Protein AF-A0A0N0M1X0-F1 (afdb_monomer_lite)

Radius of gyration: 27.57 Å; chains: 1; bounding box: 78×32×58 Å

Secondary structure (DSSP, 8-state):
-HHHHHHHHHH-HHHHHHHHHHHHS--GGGSTTS-TT-TTHHHHHHHHHHHHHHHHHHHHHHHHHH--------HHHHHHHHHHHS-TTT--TTTS--GGG---GGG-SSHHHHHHHHHHHHHHHHHHH-HHHHTTTT--HHHHHHHHHHHHHHHTT-

Structure (mmCIF, N/CA/C/O backbone):
data_AF-A0A0N0M1X0-F1
#
_entry.id   AF-A0A0N0M1X0-F1
#
loop_
_atom_site.group_PDB
_atom_site.id
_atom_site.type_symbol
_atom_site.label_atom_id
_atom_site.label_alt_id
_atom_site.label_comp_id
_atom_site.label_asym_id
_atom_site.label_entity_id
_atom_site.label_seq_id
_atom_site.pdbx_PDB_ins_code
_atom_site.Cartn_x
_atom_site.Cartn_y
_atom_site.Cartn_z
_atom_site.occupancy
_atom_site.B_iso_or_equiv
_atom_site.auth_seq_id
_atom_site.auth_comp_id
_atom_site.auth_asym_id
_atom_site.auth_atom_id
_atom_site.pdbx_PDB_model_num
ATOM 1 N N . MET A 1 1 ? -34.305 -1.598 1.014 1.00 42.25 1 MET A N 1
ATOM 2 C CA . MET A 1 1 ? -34.581 -0.383 1.820 1.00 42.25 1 MET A CA 1
ATOM 3 C C . MET A 1 1 ? -33.448 0.019 2.777 1.00 42.25 1 MET A C 1
ATOM 5 O O . MET A 1 1 ? -33.524 1.106 3.325 1.00 42.25 1 MET A O 1
ATOM 9 N N . LEU A 1 2 ? -32.371 -0.767 2.926 1.00 44.12 2 LEU A N 1
ATOM 10 C CA . LEU A 1 2 ? -31.200 -0.404 3.748 1.00 44.12 2 LEU A CA 1
ATOM 11 C C . LEU A 1 2 ? -30.295 0.679 3.126 1.00 44.12 2 LEU A C 1
ATOM 13 O O . LEU A 1 2 ? -29.685 1.451 3.856 1.00 44.12 2 LEU A O 1
ATOM 17 N N . LEU A 1 3 ? -30.263 0.794 1.792 1.00 49.81 3 LEU A N 1
ATOM 18 C CA . LEU A 1 3 ? -29.373 1.743 1.106 1.00 49.81 3 LEU A CA 1
ATOM 19 C C . LEU A 1 3 ? -29.788 3.216 1.281 1.00 49.81 3 LEU A C 1
ATOM 21 O O . LEU A 1 3 ? -28.942 4.095 1.386 1.00 49.81 3 LEU A O 1
ATOM 25 N N . VAL A 1 4 ? -31.096 3.489 1.345 1.00 52.59 4 VAL A N 1
ATOM 26 C CA . VAL A 1 4 ? -31.615 4.863 1.490 1.00 52.59 4 VAL A CA 1
ATOM 27 C C . VAL A 1 4 ? -31.526 5.338 2.946 1.00 52.59 4 VAL A C 1
ATOM 29 O O . VAL A 1 4 ? -31.287 6.516 3.192 1.00 52.59 4 VAL A O 1
ATOM 32 N N . GLY A 1 5 ? -31.646 4.422 3.916 1.00 46.50 5 GLY A N 1
ATOM 33 C CA . GLY A 1 5 ? -31.474 4.732 5.339 1.00 46.50 5 GLY A CA 1
ATOM 34 C C . GLY A 1 5 ? -30.030 5.083 5.709 1.00 46.50 5 GLY A C 1
ATOM 35 O O . GLY A 1 5 ? -29.815 6.036 6.453 1.00 46.50 5 GLY A O 1
ATOM 36 N N . GLY A 1 6 ? -29.047 4.378 5.133 1.00 49.72 6 GLY A N 1
ATOM 37 C CA . GLY A 1 6 ? -27.623 4.677 5.338 1.00 49.72 6 GLY A CA 1
ATOM 38 C C . GLY A 1 6 ? -27.204 6.032 4.758 1.00 49.72 6 GLY A C 1
ATOM 39 O O . GLY A 1 6 ? -26.533 6.807 5.429 1.00 49.72 6 GLY A O 1
ATOM 40 N N . LEU A 1 7 ? -27.676 6.370 3.552 1.00 49.16 7 LEU A N 1
ATOM 41 C CA . LEU A 1 7 ? -27.401 7.671 2.926 1.00 49.16 7 LEU A CA 1
ATOM 42 C C . LEU A 1 7 ? -28.090 8.843 3.647 1.00 49.16 7 LEU A C 1
ATOM 44 O O . LEU A 1 7 ? -27.516 9.926 3.746 1.00 49.16 7 LEU A O 1
ATOM 48 N N . ALA A 1 8 ? -29.292 8.641 4.196 1.00 51.22 8 ALA A N 1
ATOM 49 C CA . ALA A 1 8 ? -29.997 9.680 4.949 1.00 51.22 8 ALA A CA 1
ATOM 50 C C . ALA A 1 8 ? -29.321 10.012 6.294 1.00 51.22 8 ALA A C 1
ATOM 52 O O . ALA A 1 8 ? -29.346 11.170 6.706 1.00 51.22 8 ALA A O 1
ATOM 53 N N . ALA A 1 9 ? -28.682 9.034 6.948 1.00 50.47 9 ALA A N 1
ATOM 54 C CA . ALA A 1 9 ? -27.937 9.242 8.193 1.00 50.47 9 ALA A CA 1
ATOM 55 C C . ALA A 1 9 ? -26.665 10.091 8.003 1.00 50.47 9 ALA A C 1
ATOM 57 O O . ALA A 1 9 ? -26.287 10.822 8.914 1.00 50.47 9 ALA A O 1
ATOM 58 N N . ILE A 1 10 ? -26.059 10.047 6.809 1.00 53.59 10 ILE A N 1
ATOM 59 C CA . ILE A 1 10 ? -24.904 10.883 6.439 1.00 53.59 10 ILE A CA 1
ATOM 60 C C . ILE A 1 10 ? -25.332 12.342 6.222 1.00 53.59 10 ILE A C 1
ATOM 62 O O . ILE A 1 10 ? -24.621 13.263 6.610 1.00 53.59 10 ILE A O 1
ATOM 66 N N . ALA A 1 11 ? -26.503 12.569 5.617 1.00 52.62 11 ALA A N 1
ATOM 67 C CA . ALA A 1 11 ? -26.981 13.916 5.301 1.00 52.62 11 ALA A CA 1
ATOM 68 C C . ALA A 1 11 ? -27.696 14.609 6.476 1.00 52.62 11 ALA A C 1
ATOM 70 O O . ALA A 1 11 ? -27.625 15.831 6.606 1.00 52.62 11 ALA A O 1
ATOM 71 N N . ASN A 1 12 ? -28.419 13.860 7.316 1.00 52.75 12 ASN A N 1
ATOM 72 C CA . ASN A 1 12 ? -29.075 14.390 8.509 1.00 52.75 12 ASN A CA 1
ATOM 73 C C . ASN A 1 12 ? -29.312 13.271 9.547 1.00 52.75 12 ASN A C 1
ATOM 75 O O . ASN A 1 12 ? -30.289 12.516 9.437 1.00 52.75 12 ASN A O 1
ATOM 79 N N . PRO A 1 13 ? -28.464 13.193 10.587 1.00 56.34 13 PRO A N 1
ATOM 80 C CA . PRO A 1 13 ? -28.520 12.144 11.606 1.00 56.34 13 PRO A CA 1
ATOM 81 C C . PRO A 1 13 ? -29.890 11.998 12.292 1.00 56.34 13 PRO A C 1
ATOM 83 O O . PRO A 1 13 ? -30.328 10.882 12.571 1.00 56.34 13 PRO A O 1
ATOM 86 N N . LEU A 1 14 ? -30.627 13.100 12.488 1.00 54.84 14 LEU A N 1
ATOM 87 C CA . LEU A 1 14 ? -31.961 13.085 13.108 1.00 54.84 14 LEU A CA 1
ATOM 88 C C . LEU A 1 14 ? -33.025 12.443 12.202 1.00 54.84 14 LEU A C 1
ATOM 90 O O . LEU A 1 14 ? -33.930 11.762 12.689 1.00 54.84 14 LEU A O 1
ATOM 94 N N . LEU A 1 15 ? -32.910 12.615 10.880 1.00 53.12 15 LEU A N 1
ATOM 95 C CA . LEU A 1 15 ? -33.803 11.974 9.909 1.00 53.12 15 LEU A CA 1
ATOM 96 C C . LEU A 1 15 ? -33.495 10.476 9.762 1.00 53.12 15 LEU A C 1
ATOM 98 O O . LEU A 1 15 ? -34.424 9.669 9.692 1.00 53.12 15 LEU A O 1
ATOM 102 N N . GLY A 1 16 ? -32.213 10.093 9.773 1.00 54.22 16 GLY A N 1
ATOM 103 C CA . GLY A 1 16 ? -31.779 8.690 9.730 1.00 54.22 16 GLY A CA 1
ATOM 104 C C . GLY A 1 16 ? -32.251 7.883 10.946 1.00 54.22 16 GLY A C 1
ATOM 105 O O . GLY A 1 16 ? -32.810 6.793 10.791 1.00 54.22 16 GLY A O 1
ATOM 106 N N . ALA A 1 17 ? -32.131 8.458 12.147 1.00 61.53 17 ALA A N 1
ATOM 107 C CA . ALA A 1 17 ? -32.603 7.846 13.389 1.00 61.53 17 ALA A CA 1
ATOM 108 C C . ALA A 1 17 ? -34.128 7.614 13.398 1.00 61.53 17 ALA A C 1
ATOM 110 O O . ALA A 1 17 ? -34.598 6.556 13.823 1.00 61.53 17 ALA A O 1
ATOM 111 N N . GLY A 1 18 ? -34.915 8.562 12.871 1.00 59.81 18 GLY A N 1
ATOM 112 C CA . GLY A 1 18 ? -36.378 8.454 12.815 1.00 59.81 18 GLY A CA 1
ATOM 113 C C . GLY A 1 18 ? -36.888 7.329 11.906 1.00 59.81 18 GLY A C 1
ATOM 114 O O . GLY A 1 18 ? -37.886 6.676 12.220 1.00 59.81 18 GLY A O 1
ATOM 115 N N . ILE A 1 19 ? -36.196 7.058 10.796 1.00 57.25 19 ILE A N 1
ATOM 116 C CA . ILE A 1 19 ? -36.570 5.992 9.854 1.00 57.25 19 ILE A CA 1
ATOM 117 C C . ILE A 1 19 ? -36.209 4.610 10.417 1.00 57.25 19 ILE A C 1
ATOM 119 O O . ILE A 1 19 ? -37.019 3.686 10.315 1.00 57.25 19 ILE A O 1
ATOM 123 N N . ALA A 1 20 ? -35.048 4.472 11.067 1.00 59.19 20 ALA A N 1
ATOM 124 C CA . ALA A 1 20 ? -34.641 3.225 11.717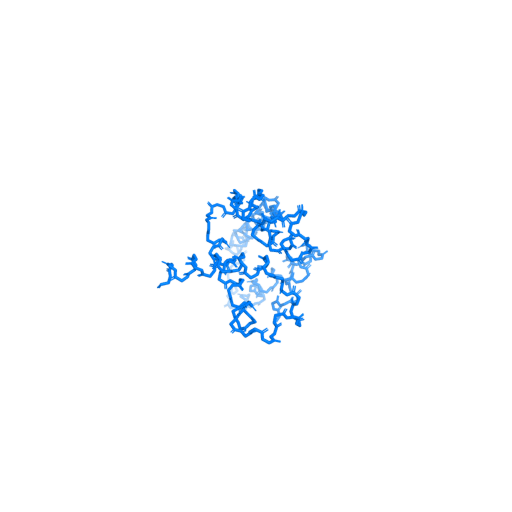 1.00 59.19 20 ALA A CA 1
ATOM 125 C C . ALA A 1 20 ? -35.562 2.864 12.898 1.00 59.19 20 ALA A C 1
ATOM 127 O O . ALA A 1 20 ? -36.024 1.727 12.999 1.00 59.19 20 ALA A O 1
ATOM 128 N N . ALA A 1 21 ? -35.927 3.846 13.730 1.00 59.47 21 ALA A N 1
ATOM 129 C CA . ALA A 1 21 ? -36.840 3.641 14.855 1.00 59.47 21 ALA A CA 1
ATOM 130 C C . ALA A 1 21 ? -38.221 3.124 14.411 1.00 59.47 21 ALA A C 1
ATOM 132 O O . ALA A 1 21 ? -38.781 2.220 15.028 1.00 59.47 21 ALA A O 1
ATOM 133 N N . LYS A 1 22 ? -38.764 3.639 13.300 1.00 57.66 22 LYS A N 1
ATOM 134 C CA . LYS A 1 22 ? -40.088 3.243 12.791 1.00 57.66 22 LYS A CA 1
ATOM 135 C C . LYS A 1 22 ? -40.126 1.823 12.205 1.00 57.66 22 LYS A C 1
ATOM 137 O O . LYS A 1 22 ? -41.203 1.243 12.114 1.00 57.66 22 LYS A O 1
ATOM 142 N N . ALA A 1 23 ? -38.981 1.276 11.796 1.00 57.94 23 ALA A N 1
ATOM 143 C CA . ALA A 1 23 ? -38.878 -0.074 11.240 1.00 57.94 23 ALA A CA 1
ATOM 144 C C . ALA A 1 23 ? -38.679 -1.159 12.314 1.00 57.94 23 ALA A C 1
ATOM 146 O O . ALA A 1 23 ? -39.031 -2.313 12.082 1.00 57.94 23 ALA A O 1
ATOM 147 N N . VAL A 1 24 ? -38.128 -0.792 13.476 1.00 51.94 24 VAL A N 1
ATOM 148 C CA . VAL A 1 24 ? -37.843 -1.718 14.587 1.00 51.94 24 VAL A CA 1
ATOM 149 C C . VAL A 1 24 ? -38.959 -1.716 15.637 1.00 51.94 24 VAL A C 1
ATOM 151 O O . VAL A 1 24 ? -39.162 -2.718 16.320 1.00 51.94 24 VAL A O 1
ATOM 154 N N . LEU A 1 25 ? -39.727 -0.628 15.754 1.00 53.06 25 LEU A N 1
ATOM 155 C CA . LEU A 1 25 ? -40.860 -0.574 16.675 1.00 53.06 25 LEU A CA 1
ATOM 156 C C . LEU A 1 25 ? -42.052 -1.378 16.118 1.00 53.06 25 LEU A C 1
ATOM 158 O O . LEU A 1 25 ? -42.603 -1.003 15.077 1.00 53.06 25 LEU A O 1
ATOM 162 N N . PRO A 1 26 ? -42.506 -2.452 16.796 1.00 47.84 26 PRO A N 1
ATOM 163 C CA . PRO A 1 26 ? -43.729 -3.138 16.408 1.00 47.84 26 PRO A CA 1
ATOM 164 C C . PRO A 1 26 ? -44.897 -2.152 16.502 1.00 47.84 26 PRO A C 1
ATOM 166 O O . PRO A 1 26 ? -45.054 -1.443 17.496 1.00 47.84 26 PRO A O 1
ATOM 169 N N . SER A 1 27 ? -45.721 -2.089 15.454 1.00 51.69 27 SER A N 1
ATOM 170 C CA . SER A 1 27 ? -46.900 -1.224 15.400 1.00 51.69 27 SER A CA 1
ATOM 171 C C . SER A 1 27 ? -47.783 -1.460 16.629 1.00 51.69 27 SER A C 1
ATOM 173 O O . SER A 1 27 ? -48.425 -2.507 16.755 1.00 51.69 27 SER A O 1
ATOM 175 N N . VAL A 1 28 ? -47.821 -0.470 17.523 1.00 52.28 28 VAL A N 1
ATOM 176 C CA . VAL A 1 28 ? -48.515 -0.486 18.826 1.00 52.28 28 VAL A CA 1
ATOM 177 C C . VAL A 1 28 ? -50.017 -0.810 18.692 1.00 52.28 28 VAL A C 1
ATOM 179 O O . VAL A 1 28 ? -50.676 -1.215 19.644 1.00 52.28 28 VAL A O 1
ATOM 182 N N . THR A 1 29 ? -50.566 -0.720 17.482 1.00 50.22 29 THR A N 1
ATOM 183 C CA . THR A 1 29 ? -51.964 -0.996 17.138 1.00 50.22 29 THR A CA 1
ATOM 184 C C . THR A 1 29 ? -52.359 -2.481 17.190 1.00 50.22 29 THR A C 1
ATOM 186 O O . THR A 1 29 ? -53.536 -2.783 17.364 1.00 50.22 29 THR A O 1
ATOM 189 N N . GLY A 1 30 ? -51.415 -3.425 17.064 1.00 49.19 30 GLY A N 1
ATOM 190 C CA . GLY A 1 30 ? -51.720 -4.865 16.975 1.00 49.19 30 GLY A CA 1
ATOM 191 C C . GLY A 1 30 ? -51.957 -5.579 18.315 1.00 49.19 30 GLY A C 1
ATOM 192 O O . GLY A 1 30 ? -52.619 -6.615 18.353 1.00 49.19 30 GLY A O 1
ATOM 193 N N . LEU A 1 31 ? -51.451 -5.026 19.422 1.00 50.25 31 LEU A N 1
ATOM 194 C CA . LEU A 1 31 ? -51.528 -5.645 20.756 1.00 50.25 31 LEU A CA 1
ATOM 195 C C . LEU A 1 31 ? -52.755 -5.206 21.574 1.00 50.25 31 LEU A C 1
ATOM 197 O O . LEU A 1 31 ? -53.079 -5.836 22.578 1.00 50.25 31 LEU A O 1
ATOM 201 N N . LEU A 1 32 ? -53.479 -4.179 21.120 1.00 48.22 32 LEU A N 1
ATOM 202 C CA . LEU A 1 32 ? -54.640 -3.611 21.816 1.00 48.22 32 LEU A CA 1
ATOM 203 C C . LEU A 1 32 ? -55.927 -4.446 21.688 1.00 48.22 32 LEU A C 1
ATOM 205 O O . LEU A 1 32 ? -56.831 -4.295 22.505 1.00 48.22 32 LEU A O 1
ATOM 209 N N . ASN A 1 33 ? -56.035 -5.339 20.698 1.00 47.78 33 ASN A N 1
ATOM 210 C CA . ASN A 1 33 ? -57.335 -5.913 20.324 1.00 47.78 33 ASN A CA 1
ATOM 211 C C . ASN A 1 33 ? -57.713 -7.231 21.033 1.00 47.78 33 ASN A C 1
ATOM 213 O O . ASN A 1 33 ? -58.749 -7.806 20.710 1.00 47.78 33 ASN A O 1
ATOM 217 N N . LYS A 1 34 ? -56.891 -7.761 21.958 1.00 49.72 34 LYS A N 1
ATOM 218 C CA . LYS A 1 34 ? -57.123 -9.117 22.506 1.00 49.72 34 LYS A CA 1
ATOM 219 C C . LYS A 1 34 ? -57.557 -9.230 23.966 1.00 49.72 34 LYS A C 1
ATOM 221 O O . LYS A 1 34 ? -58.118 -10.266 24.297 1.00 49.72 34 LYS A O 1
ATOM 226 N N . TYR A 1 35 ? -57.378 -8.230 24.830 1.00 47.22 35 TYR A N 1
ATOM 227 C CA . TYR A 1 35 ? -57.741 -8.385 26.248 1.00 47.22 35 TYR A CA 1
ATOM 228 C C . TYR A 1 35 ? -58.153 -7.059 26.900 1.00 47.22 35 TYR A C 1
ATOM 230 O O . TYR A 1 35 ? -57.327 -6.331 27.442 1.00 47.22 35 TYR A O 1
ATOM 238 N N . GLY A 1 36 ? -59.456 -6.768 26.890 1.00 53.75 36 GLY A N 1
ATOM 239 C CA . GLY A 1 36 ? -60.075 -5.580 27.498 1.00 53.75 36 GLY A CA 1
ATOM 240 C C . GLY A 1 36 ? -60.116 -5.566 29.034 1.00 53.75 36 GLY A C 1
ATOM 241 O O . GLY A 1 36 ? -61.144 -5.219 29.602 1.00 53.75 36 GLY A O 1
ATOM 242 N N . LEU A 1 37 ? -59.034 -5.952 29.722 1.00 54.19 37 LEU A N 1
ATOM 243 C CA . LEU A 1 37 ? -59.013 -6.078 31.191 1.00 54.19 37 LEU A CA 1
ATOM 244 C C . LEU A 1 37 ? -57.755 -5.516 31.889 1.00 54.19 37 LEU A C 1
ATOM 246 O O . LEU A 1 37 ? -57.525 -5.824 33.054 1.00 54.19 37 LEU A O 1
ATOM 250 N N . ARG A 1 38 ? -56.931 -4.686 31.228 1.00 52.03 38 ARG A N 1
ATOM 251 C CA . ARG A 1 38 ? -55.589 -4.312 31.738 1.00 52.03 38 ARG A CA 1
ATOM 252 C C . ARG A 1 38 ? -55.246 -2.820 31.833 1.00 52.03 38 ARG A C 1
ATOM 254 O O . ARG A 1 38 ? -54.082 -2.487 32.010 1.00 52.03 38 ARG A O 1
ATOM 261 N N . ALA A 1 39 ? -56.218 -1.910 31.861 1.00 52.44 39 ALA A N 1
ATOM 262 C CA . ALA A 1 39 ? -55.943 -0.462 31.859 1.00 52.44 39 ALA A CA 1
ATOM 263 C C . ALA A 1 39 ? -54.983 0.057 32.969 1.00 52.44 39 ALA A C 1
ATOM 265 O O . ALA A 1 39 ? -54.394 1.125 32.811 1.00 52.44 39 ALA A O 1
ATOM 266 N N . SER A 1 40 ? -54.800 -0.667 34.081 1.00 49.72 40 SER A N 1
ATOM 267 C CA . SER A 1 40 ? -53.883 -0.316 35.182 1.00 49.72 40 SER A CA 1
ATOM 268 C C . SER A 1 40 ? -52.553 -1.090 35.191 1.00 49.72 40 SER A C 1
ATOM 270 O O . SER A 1 40 ? -51.550 -0.534 35.632 1.00 49.72 40 SER A O 1
ATOM 272 N N . ALA A 1 41 ? -52.501 -2.318 34.662 1.00 51.59 41 ALA A N 1
ATOM 273 C CA . ALA A 1 41 ? -51.245 -3.059 34.468 1.00 51.59 41 ALA A CA 1
ATOM 274 C C . ALA A 1 41 ? -50.468 -2.541 33.243 1.00 51.59 41 ALA A C 1
ATOM 276 O O . ALA A 1 41 ? -49.238 -2.475 33.259 1.00 51.59 41 ALA A O 1
ATOM 277 N N . ASP A 1 42 ? -51.199 -2.083 32.223 1.00 52.00 42 ASP A N 1
ATOM 278 C CA . ASP A 1 42 ? -50.643 -1.552 30.981 1.00 52.00 42 ASP A CA 1
ATOM 279 C C . ASP A 1 42 ? -49.925 -0.217 31.189 1.00 52.00 42 ASP A C 1
ATOM 281 O O . ASP A 1 42 ? -48.944 0.037 30.509 1.00 52.00 42 ASP A O 1
ATOM 285 N N . LYS A 1 43 ? -50.320 0.624 32.158 1.00 53.78 43 LYS A N 1
ATOM 286 C CA . LYS A 1 43 ? -49.602 1.888 32.427 1.00 53.78 43 LYS A CA 1
ATOM 287 C C . LYS A 1 43 ? -48.210 1.665 33.011 1.00 53.78 43 LYS A C 1
ATOM 289 O O . LYS A 1 43 ? -47.286 2.402 32.687 1.00 53.78 43 LYS A O 1
ATOM 294 N N . PHE A 1 44 ? -48.054 0.650 33.861 1.00 56.38 44 PHE A N 1
ATOM 295 C CA . PHE A 1 44 ? -46.755 0.312 34.443 1.00 56.38 44 PHE A CA 1
ATOM 296 C C . PHE A 1 44 ? -45.841 -0.335 33.396 1.00 56.38 44 PHE A C 1
ATOM 298 O O . PHE A 1 44 ? -44.665 0.007 33.309 1.00 56.38 44 PHE A O 1
ATOM 305 N N . SER A 1 45 ? -46.406 -1.203 32.549 1.00 66.06 45 SER A N 1
ATOM 306 C CA . SER A 1 45 ? -45.703 -1.795 31.407 1.00 66.06 45 SER A CA 1
ATOM 307 C C . SER A 1 45 ? -45.348 -0.751 30.339 1.00 66.06 45 SER A C 1
ATOM 309 O O . SER A 1 45 ? -44.247 -0.798 29.802 1.00 66.06 45 SER A O 1
ATOM 311 N N . GLN A 1 46 ? -46.229 0.212 30.056 1.00 63.25 46 GLN A N 1
ATOM 312 C CA . GLN A 1 46 ? -45.966 1.314 29.126 1.00 63.25 46 GLN A CA 1
ATOM 313 C C . GLN A 1 46 ? -44.887 2.247 29.657 1.00 63.25 46 GLN A C 1
ATOM 315 O O . GLN A 1 46 ? -44.011 2.637 28.900 1.00 63.25 46 GLN A O 1
ATOM 320 N N . TYR A 1 47 ? -44.897 2.557 30.954 1.00 71.00 47 TYR A N 1
ATOM 321 C CA . TYR A 1 47 ? -43.856 3.381 31.561 1.00 71.00 47 TYR A CA 1
ATOM 322 C C . TYR A 1 47 ? -42.485 2.689 31.548 1.00 71.00 47 TYR A C 1
ATOM 324 O O . TYR A 1 47 ? -41.470 3.328 31.278 1.00 71.00 47 TYR A O 1
ATOM 332 N N . GLN A 1 48 ? -42.441 1.378 31.809 1.00 70.44 48 GLN A N 1
ATOM 333 C CA . GLN A 1 48 ? -41.211 0.593 31.665 1.00 70.44 48 GLN A CA 1
ATOM 334 C C . GLN A 1 48 ? -40.728 0.578 30.214 1.00 70.44 48 GLN A C 1
ATOM 336 O O . GLN A 1 48 ? -39.556 0.844 29.969 1.00 70.44 48 GLN A O 1
ATOM 341 N N . LEU A 1 49 ? -41.641 0.373 29.264 1.00 71.94 49 LEU A N 1
ATOM 342 C CA . LEU A 1 49 ? -41.334 0.390 27.839 1.00 71.94 49 LEU A CA 1
ATOM 343 C C . LEU A 1 49 ? -40.823 1.764 27.372 1.00 71.94 49 LEU A C 1
ATOM 345 O O . LEU A 1 49 ? -39.808 1.841 26.691 1.00 71.94 49 LEU A O 1
ATOM 349 N N . GLU A 1 50 ? -41.473 2.862 27.764 1.00 73.38 50 GLU A N 1
ATOM 350 C CA . GLU A 1 50 ? -41.023 4.226 27.455 1.00 73.38 50 GLU A CA 1
ATOM 351 C C . GLU A 1 50 ? -39.653 4.522 28.062 1.00 73.38 50 GLU A C 1
ATOM 353 O O . GLU A 1 50 ? -38.814 5.156 27.422 1.00 73.38 50 GLU A O 1
ATOM 358 N N . LYS A 1 51 ? -39.401 4.043 29.285 1.00 80.81 51 LYS A N 1
ATOM 359 C CA . LYS A 1 51 ? -38.101 4.185 29.938 1.00 80.81 51 LYS A CA 1
ATOM 360 C C . LYS A 1 51 ? -37.018 3.421 29.181 1.00 80.81 51 LYS A C 1
ATOM 362 O O . LYS A 1 51 ? -35.962 3.992 28.938 1.00 80.81 51 LYS A O 1
ATOM 367 N N . GLU A 1 52 ? -37.277 2.178 28.784 1.00 72.44 52 GLU A N 1
ATOM 368 C CA . GLU A 1 52 ? -36.340 1.369 27.997 1.00 72.44 52 GLU A CA 1
ATOM 369 C C . GLU A 1 52 ? -36.057 1.994 26.630 1.00 72.44 52 GLU A C 1
ATOM 371 O O . GLU A 1 52 ? -34.895 2.109 26.245 1.00 72.44 52 GLU A O 1
ATOM 376 N N . ILE A 1 53 ? -37.088 2.492 25.941 1.00 73.38 53 ILE A N 1
ATOM 377 C CA . ILE A 1 53 ? -36.933 3.223 24.676 1.00 73.38 53 ILE A CA 1
ATOM 378 C C . ILE A 1 53 ? -36.059 4.463 24.883 1.00 73.38 53 ILE A C 1
ATOM 380 O O . ILE A 1 53 ? -35.136 4.701 24.107 1.00 73.38 53 ILE A O 1
ATOM 384 N N . LYS A 1 54 ? -36.307 5.238 25.942 1.00 79.12 54 LYS A N 1
ATOM 385 C CA . LYS A 1 54 ? -35.544 6.456 26.237 1.00 79.12 54 LYS A CA 1
ATOM 386 C C . LYS A 1 54 ? -34.095 6.152 26.622 1.00 79.12 54 LYS A C 1
ATOM 388 O O . LYS A 1 54 ? -33.192 6.879 26.223 1.00 79.12 54 LYS A O 1
ATOM 393 N N . THR A 1 55 ? -33.859 5.069 27.358 1.00 84.69 55 THR A N 1
ATOM 394 C CA . THR A 1 55 ? -32.510 4.584 27.666 1.00 84.69 55 THR A CA 1
ATOM 395 C C . THR A 1 55 ? -31.783 4.148 26.398 1.00 84.69 55 THR A C 1
ATOM 397 O O . THR A 1 55 ? -30.660 4.585 26.179 1.00 84.69 55 THR A O 1
ATOM 400 N N . ALA A 1 56 ? -32.424 3.367 25.527 1.00 75.50 56 ALA A N 1
ATOM 401 C CA . ALA A 1 56 ? -31.833 2.953 24.257 1.00 75.50 56 ALA A CA 1
ATOM 402 C C . ALA A 1 56 ? -31.505 4.155 23.354 1.00 75.50 56 ALA A C 1
ATOM 404 O O . ALA A 1 56 ? -30.423 4.213 22.779 1.00 75.50 56 ALA A O 1
ATOM 405 N N . GLN A 1 57 ? -32.396 5.149 23.279 1.00 67.69 57 GLN A N 1
ATOM 406 C CA . GLN A 1 57 ? -32.149 6.395 22.545 1.00 67.69 57 GLN A CA 1
ATOM 407 C C . GLN A 1 57 ? -30.950 7.165 23.097 1.00 67.69 57 GLN A C 1
ATOM 409 O O . GLN A 1 57 ? -30.085 7.571 22.327 1.00 67.69 57 GLN A O 1
ATOM 414 N N . ASN A 1 58 ? -30.882 7.347 24.417 1.00 79.81 58 ASN A N 1
ATOM 415 C CA . ASN A 1 58 ? -29.770 8.048 25.051 1.00 79.81 58 ASN A CA 1
ATOM 416 C C . ASN A 1 58 ? -28.440 7.320 24.831 1.00 79.81 58 ASN A C 1
ATOM 418 O O . ASN A 1 58 ? -27.440 7.980 24.576 1.00 79.81 58 ASN A O 1
ATOM 422 N N . ASN A 1 59 ? -28.435 5.986 24.881 1.00 79.00 59 ASN A N 1
ATOM 423 C CA . ASN A 1 59 ? -27.237 5.193 24.615 1.00 79.00 59 ASN A CA 1
ATOM 424 C C . ASN A 1 59 ? -26.767 5.365 23.166 1.00 79.00 59 ASN A C 1
ATOM 426 O O . ASN A 1 59 ? -25.595 5.632 22.949 1.00 79.00 59 ASN A O 1
ATOM 430 N N . ILE A 1 60 ? -27.676 5.301 22.184 1.00 74.19 60 ILE A N 1
ATOM 431 C CA . ILE A 1 60 ? -27.331 5.523 20.769 1.00 74.19 60 ILE A CA 1
ATOM 432 C C . ILE A 1 60 ? -26.785 6.938 20.555 1.00 74.19 60 ILE A C 1
ATOM 434 O O . ILE A 1 60 ? -25.811 7.110 19.831 1.00 74.19 60 ILE A O 1
ATOM 438 N N . ILE A 1 61 ? -27.395 7.953 21.176 1.00 71.56 61 ILE A N 1
ATOM 439 C CA . ILE A 1 61 ? -26.908 9.336 21.091 1.00 71.56 61 ILE A CA 1
ATOM 440 C C . ILE A 1 61 ? -25.509 9.440 21.696 1.00 71.56 61 ILE A C 1
ATOM 442 O O . ILE A 1 61 ? -24.637 10.009 21.058 1.00 71.56 61 ILE A O 1
ATOM 446 N N . GLN A 1 62 ? -25.268 8.850 22.869 1.00 73.75 62 GLN A N 1
ATOM 447 C CA . GLN A 1 62 ? -23.946 8.853 23.498 1.00 73.75 62 GLN A CA 1
ATOM 448 C C . GLN A 1 62 ? -22.900 8.110 22.665 1.00 73.75 62 GLN A C 1
ATOM 450 O O . GLN A 1 62 ? -21.795 8.613 22.502 1.00 73.75 62 GLN A O 1
ATOM 455 N N . GLU A 1 63 ? -23.235 6.941 22.118 1.00 74.06 63 GLU A N 1
ATOM 456 C CA . GLU A 1 63 ? -22.353 6.179 21.229 1.00 74.06 63 GLU A CA 1
ATOM 457 C C . GLU A 1 63 ? -22.051 6.953 19.943 1.00 74.06 63 GLU A C 1
ATOM 459 O O . GLU A 1 63 ? -20.916 6.940 19.479 1.00 74.06 63 GLU A O 1
ATOM 464 N N . PHE A 1 64 ? -23.033 7.668 19.391 1.00 71.88 64 PHE A N 1
ATOM 465 C CA . PHE A 1 64 ? -22.858 8.486 18.193 1.00 71.88 64 PHE A CA 1
ATOM 466 C C . PHE A 1 64 ? -22.077 9.779 18.466 1.00 71.88 64 PHE A C 1
ATOM 468 O O . PHE A 1 64 ? -21.223 10.151 17.672 1.00 71.88 64 PHE A O 1
ATOM 475 N N . GLU A 1 65 ? -22.324 10.456 19.589 1.00 71.12 65 GLU A N 1
ATOM 476 C CA . GLU A 1 65 ? -21.550 11.624 20.037 1.00 71.12 65 GLU A CA 1
ATOM 477 C C . GLU A 1 65 ? -20.102 11.245 20.372 1.00 71.12 65 GLU A C 1
ATOM 479 O O . GLU A 1 65 ? -19.186 12.035 20.146 1.00 71.12 65 GLU A O 1
ATOM 484 N N . ALA A 1 66 ? -19.887 10.032 20.888 1.00 73.69 66 ALA A N 1
ATOM 485 C CA . ALA A 1 66 ? -18.562 9.469 21.120 1.00 73.69 66 ALA A CA 1
ATOM 486 C C . ALA A 1 66 ? -17.903 8.930 19.838 1.00 73.69 66 ALA A C 1
ATOM 488 O O . ALA A 1 66 ? -16.681 8.765 19.809 1.00 73.69 66 ALA A O 1
ATOM 489 N N . ALA A 1 67 ? -18.675 8.651 18.783 1.00 70.69 67 ALA A N 1
ATOM 490 C CA . ALA A 1 67 ? -18.147 8.173 17.514 1.00 70.69 67 ALA A CA 1
ATOM 491 C C . ALA A 1 67 ? -17.417 9.313 16.793 1.00 70.69 67 ALA A C 1
ATOM 493 O O . ALA A 1 67 ? -18.021 10.227 16.234 1.00 70.69 67 ALA A O 1
ATOM 494 N N . ASN A 1 68 ? -16.088 9.243 16.778 1.00 65.50 68 ASN A N 1
ATOM 495 C CA . ASN A 1 68 ? -15.272 10.134 15.969 1.00 65.50 68 ASN A CA 1
ATOM 496 C C . ASN A 1 68 ? -15.101 9.552 14.558 1.00 65.50 68 ASN A C 1
ATOM 498 O O . ASN A 1 68 ? -14.896 8.349 14.394 1.00 65.50 68 ASN A O 1
ATOM 502 N N . THR A 1 69 ? -15.153 10.401 13.531 1.00 70.00 69 THR A N 1
ATOM 503 C CA . THR A 1 69 ? -14.775 9.985 12.175 1.00 70.00 69 THR A CA 1
ATOM 504 C C . THR A 1 69 ? -13.263 10.081 12.062 1.00 70.00 69 THR A C 1
ATOM 506 O O . THR A 1 69 ? -12.704 11.174 11.991 1.00 70.00 69 THR A O 1
ATOM 509 N N . LEU A 1 70 ? -12.599 8.931 12.075 1.00 74.25 70 LEU A N 1
ATOM 510 C CA . LEU A 1 70 ? -11.158 8.852 11.905 1.00 74.25 70 LEU A CA 1
ATOM 511 C C . LEU A 1 70 ? -10.815 8.816 10.409 1.00 74.25 70 LEU A C 1
ATOM 513 O O . LEU A 1 70 ? -11.249 7.918 9.688 1.00 74.25 70 LEU A O 1
ATOM 517 N N . GLN A 1 71 ? -10.013 9.776 9.955 1.00 79.25 71 GLN A N 1
ATOM 518 C CA . GLN A 1 71 ? -9.390 9.744 8.635 1.00 79.25 71 GLN A CA 1
ATOM 519 C C . GLN A 1 71 ? -7.924 9.338 8.795 1.00 79.25 71 GLN A C 1
ATOM 521 O O . GLN A 1 71 ? -7.160 10.045 9.445 1.00 79.25 71 GLN A O 1
ATOM 526 N N . VAL A 1 72 ? -7.538 8.220 8.184 1.00 86.44 72 VAL A N 1
ATOM 527 C CA . VAL A 1 72 ? -6.147 7.745 8.140 1.00 86.44 72 VAL A CA 1
ATOM 528 C C . VAL A 1 72 ? -5.657 7.697 6.701 1.00 86.44 72 VAL A C 1
ATOM 530 O O . VAL A 1 72 ? -6.434 7.443 5.779 1.00 86.44 72 VAL A O 1
ATOM 533 N N . ILE A 1 73 ? -4.364 7.948 6.509 1.00 88.56 73 ILE A N 1
ATOM 534 C CA . ILE A 1 73 ? -3.692 7.799 5.218 1.00 88.56 73 ILE A CA 1
ATOM 535 C C . ILE A 1 73 ? -2.890 6.508 5.279 1.0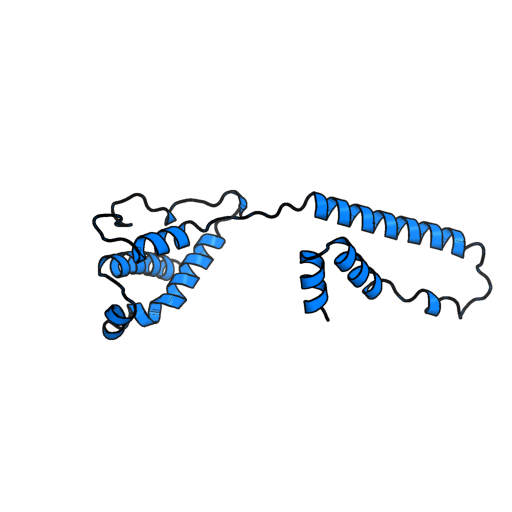0 88.56 73 ILE A C 1
ATOM 537 O O . ILE A 1 73 ? -2.095 6.316 6.194 1.00 88.56 73 ILE A O 1
ATOM 541 N N . ASN A 1 74 ? -3.113 5.621 4.312 1.00 93.69 74 ASN A N 1
ATOM 542 C CA . ASN A 1 74 ? -2.344 4.393 4.218 1.00 93.69 74 ASN A CA 1
ATOM 543 C C . ASN A 1 74 ? -0.934 4.714 3.698 1.00 93.69 74 ASN A C 1
ATOM 545 O O . ASN A 1 74 ? -0.806 5.174 2.559 1.00 93.69 74 ASN A O 1
ATOM 549 N N . PRO A 1 75 ? 0.117 4.469 4.492 1.00 94.75 75 PRO A N 1
ATOM 550 C CA . PRO A 1 75 ? 1.452 4.911 4.139 1.00 94.75 75 PRO A CA 1
ATOM 551 C C . PRO A 1 75 ? 2.061 4.082 2.996 1.00 94.75 75 PRO A C 1
ATOM 553 O O . PRO A 1 75 ? 2.833 4.622 2.212 1.00 94.75 75 PRO A O 1
ATOM 556 N N . ILE A 1 76 ? 1.648 2.820 2.811 1.00 95.12 76 ILE A N 1
ATOM 557 C CA . ILE A 1 76 ? 2.062 1.996 1.661 1.00 95.12 76 ILE A CA 1
ATOM 558 C C . ILE A 1 76 ? 1.442 2.527 0.365 1.00 95.12 76 ILE A C 1
ATOM 560 O O . ILE A 1 76 ? 2.112 2.598 -0.662 1.00 95.12 76 ILE A O 1
ATOM 564 N N . LEU A 1 77 ? 0.171 2.942 0.392 1.00 95.25 77 LEU A N 1
ATOM 565 C CA . LEU A 1 77 ? -0.458 3.549 -0.788 1.00 95.25 77 LEU A CA 1
ATOM 566 C C . LEU A 1 77 ? 0.149 4.916 -1.119 1.00 95.25 77 LEU A C 1
ATOM 568 O O . LEU A 1 77 ? 0.271 5.264 -2.293 1.00 95.25 77 LEU A O 1
ATOM 572 N N . GLN A 1 78 ? 0.559 5.673 -0.102 1.00 94.62 78 GLN A N 1
ATOM 573 C CA . GLN A 1 78 ? 1.285 6.922 -0.307 1.00 94.62 78 GLN A CA 1
ATOM 574 C C . GLN A 1 78 ? 2.674 6.671 -0.911 1.00 94.62 78 GLN A C 1
ATOM 576 O O . GLN A 1 78 ? 3.085 7.385 -1.824 1.00 94.62 78 GLN A O 1
ATOM 581 N N . GLU A 1 79 ? 3.363 5.618 -0.467 1.00 95.00 79 GLU A N 1
ATOM 582 C CA . GLU A 1 79 ? 4.629 5.174 -1.052 1.00 95.00 79 GLU A CA 1
ATOM 583 C C . GLU A 1 79 ? 4.473 4.749 -2.517 1.00 95.00 79 GLU A C 1
ATOM 585 O O . GLU A 1 79 ? 5.277 5.141 -3.366 1.00 95.00 79 GLU A O 1
ATOM 590 N N . LEU A 1 80 ? 3.412 3.998 -2.835 1.00 94.38 80 LEU A N 1
ATOM 591 C CA . LEU A 1 80 ? 3.062 3.619 -4.204 1.00 94.38 80 LEU A CA 1
ATOM 592 C C . LEU A 1 80 ? 2.859 4.867 -5.072 1.00 94.38 80 LEU A C 1
ATOM 594 O O . LEU A 1 80 ? 3.424 4.956 -6.161 1.00 94.38 80 LEU A O 1
ATOM 598 N N . GLU A 1 81 ? 2.089 5.849 -4.596 1.00 93.62 81 GLU A N 1
ATOM 599 C CA . GLU A 1 81 ? 1.856 7.094 -5.332 1.00 93.62 81 GLU A CA 1
ATOM 600 C C . GLU A 1 81 ? 3.166 7.842 -5.606 1.00 93.62 81 GLU A C 1
ATOM 602 O O . GLU A 1 81 ? 3.429 8.219 -6.753 1.00 93.62 81 GLU A O 1
ATOM 607 N N . LEU A 1 82 ? 3.995 8.041 -4.575 1.00 93.50 82 LEU A N 1
ATOM 608 C CA . LEU A 1 82 ? 5.291 8.702 -4.720 1.00 93.50 82 LEU A CA 1
ATOM 609 C C . LEU A 1 82 ? 6.159 7.957 -5.722 1.00 93.50 82 LEU A C 1
ATOM 611 O O . LEU A 1 82 ? 6.686 8.563 -6.653 1.00 93.50 82 LEU A O 1
ATOM 615 N N . THR A 1 83 ? 6.257 6.641 -5.578 1.00 92.62 83 THR A N 1
ATOM 616 C CA . THR A 1 83 ? 7.037 5.776 -6.459 1.00 92.62 83 THR A CA 1
ATOM 617 C C . THR A 1 83 ? 6.583 5.916 -7.912 1.00 92.62 83 THR A C 1
ATOM 619 O O . THR A 1 83 ? 7.435 6.079 -8.785 1.00 92.62 83 THR A O 1
ATOM 622 N N . LEU A 1 84 ? 5.277 5.941 -8.188 1.00 92.06 84 LEU A N 1
ATOM 623 C CA . LEU A 1 84 ? 4.731 6.062 -9.546 1.00 92.06 84 LEU A CA 1
ATOM 624 C C . LEU A 1 84 ? 4.861 7.466 -10.158 1.00 92.06 84 LEU A C 1
ATOM 626 O O . LEU A 1 84 ? 5.035 7.582 -11.367 1.00 92.06 84 LEU A O 1
ATOM 630 N N . ARG A 1 85 ? 4.752 8.538 -9.365 1.00 94.00 85 ARG A N 1
ATOM 631 C CA . ARG A 1 85 ? 4.705 9.919 -9.894 1.00 94.00 85 ARG A CA 1
ATOM 632 C C . ARG A 1 85 ? 6.062 10.602 -10.005 1.00 94.00 85 ARG A C 1
ATOM 634 O O . ARG A 1 85 ? 6.159 11.616 -10.691 1.00 94.00 85 ARG A O 1
ATOM 641 N N . THR A 1 86 ? 7.076 10.092 -9.320 1.00 93.12 86 THR A N 1
ATOM 642 C CA . THR A 1 86 ? 8.402 10.719 -9.243 1.00 93.12 86 THR A CA 1
ATOM 643 C C . THR A 1 86 ? 9.439 9.976 -10.076 1.00 93.12 86 THR A C 1
ATOM 645 O O . THR A 1 86 ? 9.299 8.797 -10.405 1.00 93.12 86 THR A O 1
ATOM 648 N N . THR A 1 87 ? 10.540 10.645 -10.378 1.00 91.31 87 THR A N 1
ATOM 649 C CA . THR A 1 87 ? 11.746 10.035 -10.949 1.00 91.31 87 THR A CA 1
ATOM 650 C C . THR A 1 87 ? 12.612 9.376 -9.866 1.00 91.31 87 THR A C 1
ATOM 652 O O . THR A 1 87 ? 12.413 9.613 -8.678 1.00 91.31 87 THR A O 1
ATOM 655 N N . GLU A 1 88 ? 13.592 8.549 -10.254 1.00 90.81 88 GLU A N 1
ATOM 656 C CA . GLU A 1 88 ? 14.560 7.953 -9.306 1.00 90.81 88 GLU A CA 1
ATOM 657 C C . GLU A 1 88 ? 15.365 9.004 -8.528 1.00 90.81 88 GLU A C 1
ATOM 659 O O . GLU A 1 88 ? 15.699 8.786 -7.369 1.00 90.81 88 GLU A O 1
ATOM 664 N N . ALA A 1 89 ? 15.659 10.154 -9.143 1.00 90.69 89 ALA A N 1
ATOM 665 C CA . ALA A 1 89 ? 16.416 11.226 -8.497 1.00 90.69 89 ALA A CA 1
ATOM 666 C C . ALA A 1 89 ? 15.601 11.986 -7.437 1.00 90.69 89 ALA A C 1
ATOM 668 O O . ALA A 1 89 ? 16.176 12.557 -6.514 1.00 90.69 89 ALA A O 1
ATOM 669 N N . GLU A 1 90 ? 14.277 12.023 -7.587 1.00 92.25 90 GLU A N 1
ATOM 670 C CA . GLU A 1 90 ? 13.368 12.680 -6.645 1.00 92.25 90 GLU A CA 1
ATOM 671 C C . GLU A 1 90 ? 13.009 11.755 -5.483 1.00 92.25 90 GLU A C 1
ATOM 673 O O . GLU A 1 90 ? 12.997 12.193 -4.333 1.00 92.25 90 GLU A O 1
ATOM 678 N N . HIS A 1 91 ? 12.722 10.484 -5.780 1.00 92.25 91 HIS A N 1
ATOM 679 C CA . HIS A 1 91 ? 12.392 9.474 -4.781 1.00 92.25 91 HIS A CA 1
ATOM 680 C C . HIS A 1 91 ? 12.633 8.064 -5.329 1.00 92.25 91 HIS A C 1
ATOM 682 O O . HIS A 1 91 ? 11.968 7.635 -6.280 1.00 92.25 91 HIS A O 1
ATOM 688 N N . ASP A 1 92 ? 13.558 7.335 -4.701 1.00 90.38 92 ASP A N 1
ATOM 689 C CA . ASP A 1 92 ? 13.767 5.900 -4.909 1.00 90.38 92 ASP A CA 1
ATOM 690 C C . ASP A 1 92 ? 13.455 5.157 -3.603 1.00 90.38 92 ASP A C 1
ATOM 692 O O . ASP A 1 92 ? 14.283 5.204 -2.692 1.00 90.38 92 ASP A O 1
ATOM 696 N N . PRO A 1 93 ? 12.333 4.418 -3.525 1.00 85.06 93 PRO A N 1
ATOM 697 C CA . PRO A 1 93 ? 11.864 3.763 -2.299 1.00 85.06 93 PRO A CA 1
ATOM 698 C C . PRO A 1 93 ? 12.866 2.762 -1.695 1.00 85.06 93 PRO A C 1
ATOM 700 O O . PRO A 1 93 ? 12.703 2.318 -0.562 1.00 85.06 93 PRO A O 1
ATOM 703 N N . LEU A 1 94 ? 13.894 2.368 -2.453 1.00 87.69 94 LEU A N 1
ATOM 704 C CA . LEU A 1 94 ? 14.959 1.467 -2.012 1.00 87.69 94 LEU A CA 1
ATOM 705 C C . LEU A 1 94 ? 16.135 2.176 -1.333 1.00 87.69 94 LEU A C 1
ATOM 707 O O . LEU A 1 94 ? 16.967 1.513 -0.715 1.00 87.69 94 LEU A O 1
ATOM 711 N N . THR A 1 95 ? 16.256 3.492 -1.493 1.00 87.81 95 THR A N 1
ATOM 712 C CA . THR A 1 95 ? 17.400 4.268 -0.987 1.00 87.81 95 THR A CA 1
ATOM 713 C C . THR A 1 95 ? 16.990 5.512 -0.207 1.00 87.81 95 THR A C 1
ATOM 715 O O . THR A 1 95 ? 17.740 5.952 0.666 1.00 87.81 95 THR A O 1
ATOM 718 N N . SER A 1 96 ? 15.816 6.074 -0.495 1.00 84.50 96 SER A N 1
ATOM 719 C CA . SER A 1 96 ? 15.193 7.136 0.285 1.00 84.50 96 SER A CA 1
ATOM 720 C C . SER A 1 96 ? 14.396 6.560 1.458 1.00 84.50 96 SER A C 1
ATOM 722 O O . SER A 1 96 ? 14.313 5.350 1.669 1.00 84.50 96 SER A O 1
ATOM 724 N N . PHE A 1 97 ? 13.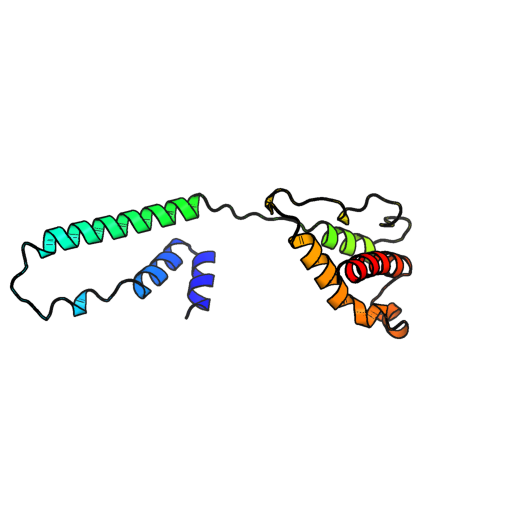836 7.455 2.270 1.00 84.94 97 PHE A N 1
ATOM 725 C CA . PHE A 1 97 ? 12.920 7.069 3.333 1.00 84.94 97 PHE A CA 1
ATOM 726 C C . PHE A 1 97 ? 11.666 6.415 2.738 1.00 84.94 97 PHE A C 1
ATOM 728 O O . PHE A 1 97 ? 10.977 7.041 1.936 1.00 84.94 97 PHE A O 1
ATOM 735 N N . ASN A 1 98 ? 11.375 5.187 3.161 1.00 84.25 98 ASN A N 1
ATOM 736 C CA . ASN A 1 98 ? 10.234 4.409 2.697 1.00 84.25 98 ASN A CA 1
ATOM 737 C C . ASN A 1 98 ? 9.038 4.622 3.637 1.00 84.25 98 ASN A C 1
ATOM 739 O O . ASN A 1 98 ? 9.040 4.139 4.773 1.00 84.25 98 ASN A O 1
ATOM 743 N N . LEU A 1 99 ? 7.997 5.317 3.168 1.00 87.38 99 LEU A N 1
ATOM 744 C CA . LEU A 1 99 ? 6.764 5.516 3.935 1.00 87.38 99 LEU A CA 1
ATOM 745 C C . LEU A 1 99 ? 6.086 4.186 4.242 1.00 87.38 99 LEU A C 1
ATOM 747 O O . LEU A 1 99 ? 5.460 4.057 5.287 1.00 87.38 99 LEU A O 1
ATOM 751 N N . GLY A 1 100 ? 6.250 3.178 3.386 1.00 84.88 100 GLY A N 1
ATOM 752 C CA . GLY A 1 100 ? 5.698 1.847 3.587 1.00 84.88 100 GLY A CA 1
ATOM 753 C C . GLY A 1 100 ? 6.078 1.223 4.929 1.00 84.88 100 GLY A C 1
ATOM 754 O O . GLY A 1 100 ? 5.327 0.391 5.413 1.00 84.88 100 GLY A O 1
ATOM 755 N N . GLU A 1 101 ? 7.161 1.639 5.588 1.00 85.75 101 GLU A N 1
ATOM 756 C CA . GLU A 1 101 ? 7.553 1.145 6.918 1.00 85.75 101 GLU A CA 1
ATOM 757 C C . GLU A 1 101 ? 6.806 1.820 8.084 1.00 85.75 101 GLU A C 1
ATOM 759 O O . GLU A 1 101 ? 6.874 1.354 9.222 1.00 85.75 101 GLU A O 1
ATOM 764 N N . CYS A 1 102 ? 6.067 2.903 7.833 1.00 89.06 102 CYS A N 1
ATOM 765 C CA . CYS A 1 102 ? 5.300 3.602 8.860 1.00 89.06 102 CYS A CA 1
ATOM 766 C C . CYS A 1 102 ? 4.103 2.771 9.353 1.00 89.06 102 CYS A C 1
ATOM 768 O O . CYS A 1 102 ? 3.536 1.956 8.621 1.00 89.06 102 CYS A O 1
ATOM 770 N N . SER A 1 103 ? 3.704 3.003 10.606 1.00 90.56 103 SER A N 1
ATOM 771 C CA . SER A 1 103 ? 2.520 2.400 11.224 1.00 90.56 103 SER A CA 1
ATOM 772 C C . SER A 1 103 ? 1.323 3.355 11.215 1.00 90.56 103 SER A C 1
ATOM 774 O O . SER A 1 103 ? 1.481 4.566 11.046 1.00 90.56 103 SER A O 1
ATOM 776 N N . ILE A 1 104 ? 0.124 2.805 11.426 1.00 91.50 104 ILE A N 1
ATOM 777 C CA . ILE A 1 104 ? -1.110 3.568 11.661 1.00 91.50 104 ILE A CA 1
ATOM 778 C C . ILE A 1 104 ? -1.610 3.220 13.072 1.00 91.50 104 ILE A C 1
ATOM 780 O O . ILE A 1 104 ? -2.383 2.269 13.226 1.00 91.50 104 ILE A O 1
ATOM 784 N N . PRO A 1 105 ? -1.153 3.933 14.120 1.00 88.81 105 PRO A N 1
ATOM 785 C CA . PRO A 1 105 ? -1.473 3.605 15.512 1.00 88.81 105 PRO A CA 1
ATOM 786 C C . PRO A 1 105 ? -2.975 3.526 15.801 1.00 88.81 105 PRO A C 1
ATOM 788 O O . PRO A 1 105 ? -3.408 2.765 16.665 1.00 88.81 105 PRO A O 1
ATOM 791 N N . GLU A 1 106 ? -3.781 4.297 15.077 1.00 87.12 106 GLU A N 1
ATOM 792 C CA . GLU A 1 106 ? -5.222 4.399 15.275 1.00 87.12 106 GLU A CA 1
ATOM 793 C C . GLU A 1 106 ? -6.003 3.158 14.814 1.00 87.12 106 GLU A C 1
ATOM 795 O O . GLU A 1 106 ? -7.141 2.977 15.243 1.00 87.12 106 GLU A O 1
ATOM 800 N N . LEU A 1 107 ? -5.414 2.293 13.975 1.00 85.69 107 LEU A N 1
ATOM 801 C CA . LEU A 1 107 ? -6.040 1.037 13.532 1.00 85.69 107 LEU A CA 1
ATOM 802 C C . LEU A 1 107 ? -5.744 -0.150 14.464 1.00 85.69 107 LEU A C 1
ATOM 804 O O . LEU A 1 107 ? -6.347 -1.209 14.312 1.00 85.69 107 LEU A O 1
ATOM 808 N N . GLY A 1 108 ? -4.875 0.033 15.463 1.00 81.88 108 GLY A N 1
ATOM 809 C CA . GLY A 1 108 ? -4.613 -0.921 16.544 1.00 81.88 108 GLY A CA 1
ATOM 810 C C . GLY A 1 108 ? -3.759 -2.135 16.162 1.00 81.88 108 GLY A C 1
ATOM 811 O O . GLY A 1 108 ? -2.823 -2.456 16.892 1.00 81.88 108 GLY A O 1
ATOM 812 N N . ASP A 1 109 ? -4.060 -2.801 15.047 1.00 87.50 109 ASP A N 1
ATOM 813 C CA . ASP A 1 109 ? -3.286 -3.926 14.513 1.00 87.50 109 ASP A CA 1
ATOM 814 C C . ASP A 1 109 ? -2.646 -3.615 13.148 1.00 87.50 109 ASP A C 1
ATOM 816 O O . ASP A 1 109 ? -2.859 -2.554 12.565 1.00 87.50 109 ASP A O 1
ATOM 820 N N . GLU A 1 110 ? -1.818 -4.536 12.650 1.00 88.38 110 GLU A N 1
ATOM 821 C CA . GLU A 1 110 ? -1.120 -4.416 11.361 1.00 88.38 110 GLU A CA 1
ATOM 822 C C . GLU A 1 110 ? -1.835 -5.179 10.226 1.00 88.38 110 GLU A C 1
ATOM 824 O O . GLU A 1 110 ? -1.274 -5.344 9.146 1.00 88.38 110 GLU A O 1
ATOM 829 N N . THR A 1 111 ? -3.081 -5.635 10.412 1.00 90.19 111 THR A N 1
ATOM 830 C CA . THR A 1 111 ? -3.829 -6.384 9.377 1.00 90.19 111 THR A CA 1
ATOM 831 C C . THR A 1 111 ? -4.028 -5.541 8.118 1.00 90.19 111 THR A C 1
ATOM 833 O O . THR A 1 111 ? -3.991 -6.049 6.997 1.00 90.19 111 THR A O 1
ATOM 836 N N . TRP A 1 112 ? -4.192 -4.224 8.285 1.00 92.56 112 TRP A N 1
ATOM 837 C CA . TRP A 1 112 ? -4.301 -3.281 7.170 1.00 92.56 112 TRP A CA 1
ATOM 838 C C . TRP A 1 112 ? -3.092 -3.351 6.232 1.00 92.56 112 TRP A C 1
ATOM 840 O O . TRP A 1 112 ? -3.257 -3.171 5.026 1.00 92.56 112 TRP A O 1
ATOM 850 N N . ARG A 1 113 ? -1.895 -3.635 6.757 1.00 92.75 113 ARG A N 1
ATOM 851 C CA . ARG A 1 113 ? -0.658 -3.729 5.980 1.00 92.75 113 ARG A CA 1
ATOM 852 C C . ARG A 1 113 ? -0.728 -4.894 5.011 1.00 92.75 113 ARG A C 1
ATOM 854 O O . ARG A 1 113 ? -0.601 -4.696 3.809 1.00 92.75 113 ARG A O 1
ATOM 861 N N . GLU A 1 114 ? -1.016 -6.082 5.534 1.00 91.19 114 GLU A N 1
ATOM 862 C CA . GLU A 1 114 ? -1.133 -7.304 4.738 1.00 91.19 114 GLU A CA 1
ATOM 863 C C . GLU A 1 114 ? -2.221 -7.174 3.668 1.00 91.19 114 GLU A C 1
AT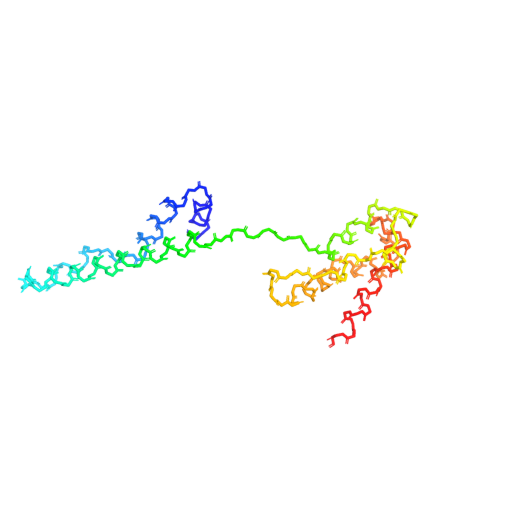OM 865 O O . GLU A 1 114 ? -1.984 -7.476 2.500 1.00 91.19 114 GLU A O 1
ATOM 870 N N . LEU A 1 115 ? -3.389 -6.638 4.034 1.00 92.88 115 LEU A N 1
ATOM 871 C CA . LEU A 1 115 ? -4.472 -6.391 3.081 1.00 92.88 115 LEU A CA 1
ATOM 872 C C . LEU A 1 115 ? -4.059 -5.419 1.970 1.00 92.88 115 LEU A C 1
ATOM 874 O O . LEU A 1 115 ? -4.477 -5.585 0.824 1.00 92.88 115 LEU A O 1
ATOM 878 N N . THR A 1 116 ? -3.240 -4.418 2.295 1.00 94.81 116 THR A N 1
ATOM 879 C CA . THR A 1 116 ? -2.740 -3.448 1.315 1.00 94.81 116 THR A CA 1
ATOM 880 C C . THR A 1 116 ? -1.724 -4.082 0.377 1.00 94.81 116 THR A C 1
ATOM 882 O O . THR A 1 116 ? -1.857 -3.930 -0.836 1.00 94.81 116 THR A O 1
ATOM 885 N N . ASP A 1 117 ? -0.766 -4.840 0.910 1.00 92.88 117 ASP A N 1
ATOM 886 C CA . ASP A 1 117 ? 0.230 -5.563 0.114 1.00 92.88 117 ASP A CA 1
ATOM 887 C C . ASP A 1 117 ? -0.458 -6.534 -0.857 1.00 92.88 117 ASP A C 1
ATOM 889 O O . ASP A 1 117 ? -0.182 -6.523 -2.056 1.00 92.88 117 ASP A O 1
ATOM 893 N N . VAL A 1 118 ? -1.421 -7.326 -0.370 1.00 93.94 118 VAL A N 1
ATOM 894 C CA . VAL A 1 118 ? -2.212 -8.258 -1.192 1.00 93.94 118 VAL A CA 1
ATOM 895 C C . VAL A 1 118 ? -3.007 -7.522 -2.269 1.00 93.94 118 VAL A C 1
ATOM 897 O O . VAL A 1 118 ? -3.061 -7.978 -3.412 1.00 93.94 118 VAL A O 1
ATOM 900 N N . ALA A 1 119 ? -3.613 -6.380 -1.939 1.00 95.50 119 ALA A N 1
ATOM 901 C CA . ALA A 1 119 ? -4.341 -5.580 -2.918 1.00 95.50 119 ALA A CA 1
ATOM 902 C C . ALA A 1 119 ? -3.415 -5.061 -4.029 1.00 95.50 119 ALA A C 1
ATOM 904 O O . ALA A 1 119 ? -3.768 -5.162 -5.203 1.00 95.50 119 ALA A O 1
ATOM 905 N N . ILE A 1 120 ? -2.223 -4.565 -3.684 1.00 95.19 120 ILE A N 1
ATOM 906 C CA . ILE A 1 120 ? -1.224 -4.120 -4.667 1.00 95.19 120 ILE A CA 1
ATOM 907 C C . ILE A 1 120 ? -0.781 -5.293 -5.544 1.00 95.19 120 ILE A C 1
ATOM 909 O O . ILE A 1 120 ? -0.775 -5.150 -6.768 1.00 95.19 120 ILE A O 1
ATOM 913 N N . CYS A 1 121 ? -0.487 -6.455 -4.950 1.00 94.06 121 CYS A N 1
ATOM 914 C CA . CYS A 1 121 ? -0.160 -7.671 -5.694 1.00 94.06 121 CYS A CA 1
ATOM 915 C C . CYS A 1 121 ? -1.242 -7.999 -6.720 1.00 94.06 121 CYS A C 1
ATOM 917 O O . CYS A 1 121 ? -0.947 -8.099 -7.904 1.00 94.06 121 CYS A O 1
ATOM 919 N N . HIS A 1 122 ? -2.504 -8.100 -6.309 1.00 94.25 122 HIS A N 1
ATOM 920 C CA . HIS A 1 122 ? -3.583 -8.445 -7.235 1.00 94.25 122 HIS A CA 1
ATOM 921 C C . HIS A 1 122 ? -3.811 -7.412 -8.342 1.00 94.25 122 HIS A C 1
ATOM 923 O O . HIS A 1 122 ? -4.227 -7.789 -9.433 1.00 94.25 122 HIS A O 1
ATOM 929 N N . VAL A 1 123 ? -3.554 -6.128 -8.089 1.00 94.75 123 VAL A N 1
ATOM 930 C CA . VAL A 1 123 ? -3.722 -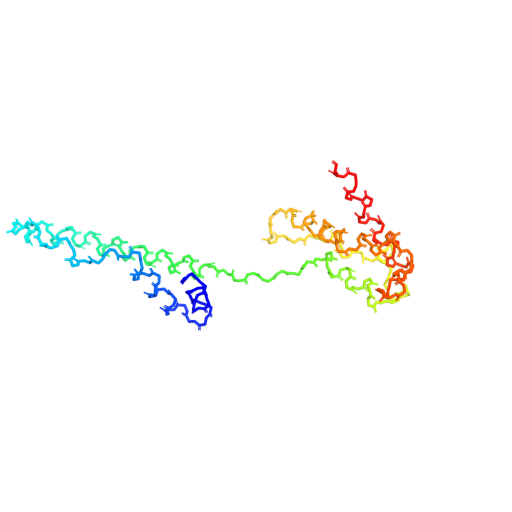5.077 -9.104 1.00 94.75 123 VAL A CA 1
ATOM 931 C C . VAL A 1 123 ? -2.586 -5.091 -10.126 1.00 94.75 123 VAL A C 1
ATOM 933 O O . VAL A 1 123 ? -2.835 -4.882 -11.310 1.00 94.75 123 VAL A O 1
ATOM 936 N N . TYR A 1 124 ? -1.348 -5.321 -9.685 1.00 94.56 124 TYR A N 1
ATOM 937 C CA . TYR A 1 124 ? -0.167 -5.164 -10.536 1.00 94.56 124 TYR A CA 1
ATOM 938 C C . TYR A 1 124 ? 0.431 -6.472 -11.051 1.00 94.56 124 TYR A C 1
ATOM 940 O O . TYR A 1 124 ? 1.261 -6.397 -11.949 1.00 94.56 124 TYR A O 1
ATOM 948 N N . LYS A 1 125 ? 0.035 -7.647 -10.543 1.00 93.25 125 LYS A N 1
ATOM 949 C CA . LYS A 1 125 ? 0.650 -8.939 -10.900 1.00 93.25 125 LYS A CA 1
ATOM 950 C C . LYS A 1 125 ? 0.661 -9.201 -12.405 1.00 93.25 125 LYS A C 1
ATOM 952 O O . LYS A 1 125 ? 1.729 -9.400 -12.967 1.00 93.25 125 LYS A O 1
ATOM 957 N N . ASP A 1 126 ? -0.494 -9.102 -13.057 1.00 93.88 126 ASP A N 1
ATOM 958 C CA . ASP A 1 126 ? -0.610 -9.387 -14.493 1.00 93.88 126 ASP A CA 1
ATOM 959 C C . ASP A 1 126 ? 0.249 -8.436 -15.340 1.00 93.88 126 ASP A C 1
ATOM 961 O O . ASP A 1 126 ? 0.890 -8.846 -16.303 1.00 93.88 126 ASP A O 1
ATOM 965 N N . VAL A 1 127 ? 0.285 -7.155 -14.959 1.00 94.81 127 VAL A N 1
ATOM 966 C CA . VAL A 1 127 ? 1.094 -6.141 -15.645 1.00 94.81 127 VAL A CA 1
ATOM 967 C C . VAL A 1 127 ? 2.576 -6.355 -15.362 1.00 94.81 127 VAL A C 1
ATOM 969 O O . VAL A 1 127 ? 3.389 -6.188 -16.256 1.00 94.81 127 VAL A O 1
ATOM 972 N N . TYR A 1 128 ? 2.946 -6.720 -14.138 1.00 94.25 128 TYR A N 1
ATOM 973 C CA . TYR A 1 128 ? 4.328 -6.989 -13.760 1.00 94.25 128 TYR A CA 1
ATOM 974 C C . TYR A 1 128 ? 4.893 -8.202 -14.512 1.00 94.25 128 TYR A C 1
ATOM 976 O O . TYR A 1 128 ? 6.018 -8.126 -15.003 1.00 94.25 128 TYR A O 1
ATOM 984 N N . ASP A 1 129 ? 4.105 -9.270 -14.658 1.00 94.06 129 ASP A N 1
ATOM 985 C CA . ASP A 1 129 ? 4.513 -10.512 -15.325 1.00 94.06 129 ASP A CA 1
ATOM 986 C C . ASP A 1 129 ? 4.624 -10.370 -16.860 1.00 94.06 129 ASP A C 1
ATOM 988 O O . ASP A 1 129 ? 5.378 -11.114 -17.491 1.00 94.06 129 ASP A O 1
ATOM 992 N N . ASP A 1 130 ? 3.914 -9.414 -17.471 1.00 95.75 130 ASP A N 1
ATOM 993 C CA . ASP A 1 130 ? 3.947 -9.153 -18.916 1.00 95.75 130 ASP A CA 1
ATOM 994 C C . ASP A 1 130 ? 4.716 -7.864 -19.258 1.00 95.75 130 ASP A C 1
ATOM 996 O O . ASP A 1 130 ? 4.181 -6.752 -19.219 1.00 95.75 130 ASP A O 1
ATOM 1000 N N . GLU A 1 131 ? 5.973 -8.021 -19.687 1.00 94.81 131 GLU A N 1
ATOM 1001 C CA . GLU A 1 131 ? 6.848 -6.913 -20.105 1.00 94.81 131 GLU A CA 1
ATOM 1002 C C . GLU A 1 131 ? 6.239 -6.023 -21.204 1.00 94.81 131 GLU A C 1
ATOM 1004 O O . GLU A 1 131 ? 6.539 -4.829 -21.277 1.00 94.81 131 GLU A O 1
ATOM 1009 N N . SER A 1 132 ? 5.345 -6.557 -22.044 1.00 95.62 132 SER A N 1
ATOM 1010 C CA . SER A 1 132 ? 4.706 -5.781 -23.114 1.00 95.62 132 SER A CA 1
ATOM 1011 C C . SER A 1 132 ? 3.688 -4.752 -22.599 1.00 95.62 132 SER A C 1
ATOM 1013 O O . SER A 1 132 ? 3.334 -3.805 -23.313 1.00 95.62 132 SER A O 1
ATOM 1015 N N . LEU A 1 133 ? 3.234 -4.904 -21.351 1.00 95.62 133 LEU A N 1
ATOM 1016 C CA . LEU A 1 133 ? 2.286 -4.004 -20.698 1.00 95.62 133 LEU A CA 1
ATOM 1017 C C . LEU A 1 133 ? 2.975 -2.910 -19.874 1.00 95.62 133 LEU A C 1
ATOM 1019 O O . LEU A 1 133 ? 2.322 -1.927 -19.518 1.00 95.62 133 LEU A O 1
ATOM 1023 N N . HIS A 1 134 ? 4.279 -3.024 -19.600 1.00 94.56 134 HIS A N 1
ATOM 1024 C CA . HIS A 1 134 ? 5.002 -2.101 -18.711 1.00 94.56 134 HIS A CA 1
ATOM 1025 C C . HIS A 1 134 ? 4.965 -0.658 -19.212 1.00 94.56 134 HIS A C 1
ATOM 1027 O O . HIS A 1 134 ? 4.659 0.254 -18.444 1.00 94.56 134 HIS A O 1
ATOM 1033 N N . GLU A 1 135 ? 5.210 -0.448 -20.507 1.00 92.56 135 GLU A N 1
ATOM 1034 C CA . GLU A 1 135 ? 5.181 0.889 -21.113 1.00 92.56 135 GLU A CA 1
ATOM 1035 C C . GLU A 1 135 ? 3.771 1.500 -21.061 1.00 92.56 135 GLU A C 1
ATOM 1037 O O . GLU A 1 135 ? 3.611 2.671 -20.715 1.00 92.56 135 GLU A O 1
ATOM 1042 N N . GLN A 1 136 ? 2.743 0.688 -21.330 1.00 92.94 136 GLN A N 1
ATOM 1043 C CA . GLN A 1 136 ? 1.337 1.111 -21.313 1.00 92.94 136 GLN A CA 1
ATOM 1044 C C . GLN A 1 136 ? 0.860 1.471 -19.903 1.00 92.94 136 GLN A C 1
ATOM 1046 O O . GLN A 1 136 ? 0.066 2.392 -19.727 1.00 92.94 136 GLN A O 1
ATOM 1051 N N . ALA A 1 137 ? 1.360 0.757 -18.896 1.00 90.50 137 ALA A N 1
ATOM 1052 C CA . ALA A 1 137 ? 1.082 1.015 -17.490 1.00 90.50 137 ALA A CA 1
ATOM 1053 C C . ALA A 1 137 ? 2.003 2.081 -16.873 1.00 90.50 137 ALA A C 1
ATOM 1055 O O . ALA A 1 137 ? 1.898 2.355 -15.677 1.00 90.50 137 ALA A O 1
ATOM 1056 N N . HIS A 1 138 ? 2.897 2.681 -17.667 1.00 91.50 138 HIS A N 1
ATOM 1057 C CA . HIS A 1 138 ? 3.896 3.651 -17.219 1.00 91.50 138 HIS A CA 1
ATOM 1058 C C . HIS A 1 138 ? 4.768 3.144 -16.055 1.00 91.50 138 HIS A C 1
ATOM 1060 O O . HIS A 1 138 ? 5.193 3.922 -15.200 1.00 91.50 138 HIS A O 1
ATOM 1066 N N . LEU A 1 139 ? 5.056 1.840 -16.024 1.00 93.00 139 LEU A N 1
ATOM 1067 C CA . LEU A 1 139 ? 5.936 1.243 -15.026 1.00 93.00 139 LEU A CA 1
ATOM 1068 C C . LEU A 1 139 ? 7.391 1.406 -15.460 1.00 93.00 139 LEU A C 1
ATOM 1070 O O . LEU A 1 139 ? 7.860 0.792 -16.414 1.00 93.00 139 LEU A O 1
ATOM 1074 N N . THR A 1 140 ? 8.120 2.244 -14.734 1.00 91.69 140 THR A N 1
ATOM 1075 C CA . THR A 1 140 ? 9.567 2.400 -14.905 1.00 91.69 140 THR A CA 1
ATOM 1076 C C . THR A 1 140 ? 10.331 1.281 -14.194 1.00 91.69 140 THR A C 1
ATOM 1078 O O . THR A 1 140 ? 9.801 0.606 -13.309 1.00 91.69 140 THR A O 1
ATOM 1081 N N . THR A 1 141 ? 11.622 1.130 -14.503 1.00 92.00 141 THR A N 1
ATOM 1082 C CA . THR A 1 141 ? 12.521 0.182 -13.820 1.00 92.00 141 THR A CA 1
ATOM 1083 C C . THR A 1 141 ? 12.485 0.329 -12.297 1.00 92.00 141 THR A C 1
ATOM 1085 O O . THR A 1 141 ? 12.485 -0.667 -11.574 1.00 92.00 141 THR A O 1
ATOM 1088 N N . LYS A 1 142 ? 12.394 1.568 -11.800 1.00 92.81 142 LYS A N 1
ATOM 1089 C CA . LYS A 1 142 ? 12.209 1.873 -10.379 1.00 92.81 142 LYS A CA 1
ATOM 1090 C C . LYS A 1 142 ? 10.940 1.241 -9.814 1.00 92.81 142 LYS A C 1
ATOM 1092 O O . LYS A 1 142 ? 10.976 0.614 -8.759 1.00 92.81 142 LYS A O 1
ATOM 1097 N N . ASN A 1 143 ? 9.822 1.401 -10.520 1.00 92.94 143 ASN A N 1
ATOM 1098 C CA . ASN A 1 143 ? 8.529 0.878 -10.087 1.00 92.94 143 ASN A CA 1
ATOM 1099 C C . ASN A 1 143 ? 8.557 -0.648 -10.031 1.00 92.94 143 ASN A C 1
ATOM 1101 O O . ASN A 1 143 ? 8.153 -1.225 -9.028 1.00 92.94 143 ASN A O 1
ATOM 1105 N N . LEU A 1 144 ? 9.110 -1.289 -11.063 1.00 94.19 144 LEU A N 1
ATOM 1106 C CA . LEU A 1 144 ? 9.240 -2.744 -11.132 1.00 94.19 144 LEU A CA 1
ATOM 1107 C C . LEU A 1 144 ? 10.121 -3.294 -10.002 1.00 94.19 144 LEU A C 1
ATOM 1109 O O . LEU A 1 144 ? 9.756 -4.275 -9.358 1.00 94.19 144 LEU A O 1
ATOM 1113 N N . ARG A 1 145 ? 11.247 -2.633 -9.697 1.00 93.44 145 ARG A N 1
ATOM 1114 C CA . ARG A 1 145 ? 12.115 -2.996 -8.561 1.00 93.44 145 ARG A CA 1
ATOM 1115 C C . ARG A 1 145 ? 11.370 -2.967 -7.228 1.00 93.44 145 ARG A C 1
ATOM 1117 O O . ARG A 1 145 ? 11.576 -3.849 -6.402 1.00 93.44 145 ARG A O 1
ATOM 1124 N N . TRP A 1 146 ? 10.540 -1.953 -7.010 1.00 92.88 146 TRP A N 1
ATOM 1125 C CA . TRP A 1 146 ? 9.786 -1.816 -5.769 1.00 92.88 146 TRP A CA 1
ATOM 1126 C C . TRP A 1 146 ? 8.620 -2.807 -5.680 1.00 92.88 146 TRP A C 1
ATOM 1128 O O . TRP A 1 146 ? 8.467 -3.468 -4.658 1.00 92.88 146 TRP A O 1
ATOM 1138 N N . LEU A 1 147 ? 7.859 -2.987 -6.765 1.00 94.12 147 LEU A N 1
ATOM 1139 C CA . LEU A 1 147 ? 6.793 -3.994 -6.842 1.00 94.12 147 LEU A CA 1
ATOM 1140 C C . LEU A 1 147 ? 7.327 -5.398 -6.557 1.00 94.12 147 LEU A C 1
ATOM 1142 O O . LEU A 1 147 ? 6.709 -6.145 -5.802 1.00 94.12 147 LEU A O 1
ATOM 1146 N N . LYS A 1 148 ? 8.519 -5.720 -7.071 1.00 93.62 148 LYS A N 1
ATOM 1147 C CA . LYS A 1 148 ? 9.196 -6.980 -6.770 1.00 93.62 148 LYS A CA 1
ATOM 1148 C C . LYS A 1 148 ? 9.377 -7.206 -5.268 1.00 93.62 148 LYS A C 1
ATOM 1150 O O . LYS A 1 148 ? 9.119 -8.307 -4.802 1.00 93.62 148 LYS A O 1
ATOM 1155 N N . LEU A 1 149 ? 9.778 -6.187 -4.502 1.00 90.88 149 LEU A N 1
ATOM 1156 C CA . LEU A 1 149 ? 9.916 -6.339 -3.051 1.00 90.88 149 LEU A CA 1
ATOM 1157 C C . LEU A 1 149 ? 8.591 -6.695 -2.380 1.00 90.88 149 LEU A C 1
ATOM 1159 O O . LEU A 1 149 ? 8.563 -7.552 -1.502 1.00 90.88 149 LEU A O 1
ATOM 1163 N N . ILE A 1 150 ? 7.504 -6.033 -2.781 1.00 90.69 150 ILE A N 1
ATOM 1164 C CA . ILE A 1 150 ? 6.173 -6.311 -2.230 1.00 90.69 150 ILE A CA 1
ATOM 1165 C C . ILE A 1 150 ? 5.765 -7.745 -2.559 1.00 90.69 150 ILE A C 1
ATOM 1167 O O . ILE A 1 150 ? 5.244 -8.448 -1.695 1.00 90.69 150 ILE A O 1
ATOM 1171 N N . PHE A 1 151 ? 6.039 -8.197 -3.783 1.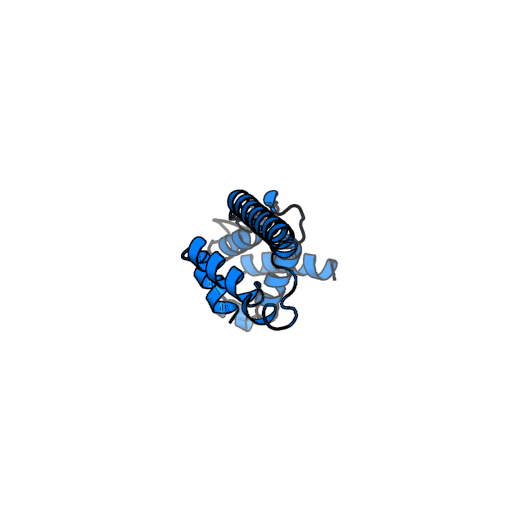00 92.62 151 PHE A N 1
ATOM 1172 C CA . PHE A 1 151 ? 5.675 -9.537 -4.231 1.00 92.62 151 PHE A CA 1
ATOM 1173 C C . PHE A 1 151 ? 6.495 -10.601 -3.500 1.00 92.62 151 PHE A C 1
ATOM 1175 O O . PHE A 1 151 ? 5.912 -11.534 -2.959 1.00 92.62 151 PHE A O 1
ATOM 1182 N N . ASP A 1 152 ? 7.809 -10.403 -3.361 1.00 89.38 152 ASP A N 1
ATOM 1183 C CA . ASP A 1 152 ? 8.699 -11.306 -2.621 1.00 89.38 152 ASP A CA 1
ATOM 1184 C C . ASP A 1 152 ? 8.278 -11.428 -1.135 1.00 89.38 152 ASP A C 1
ATOM 1186 O O . ASP A 1 152 ? 8.300 -12.514 -0.544 1.00 89.38 152 ASP A O 1
ATOM 1190 N N . VAL A 1 153 ? 7.852 -10.322 -0.512 1.00 84.19 153 VAL A N 1
ATOM 1191 C CA . VAL A 1 153 ? 7.335 -10.312 0.871 1.00 84.19 153 VAL A CA 1
ATOM 1192 C C . VAL A 1 153 ? 5.984 -11.022 0.983 1.00 84.19 153 VAL A C 1
ATOM 1194 O O . VAL A 1 153 ? 5.696 -11.624 2.016 1.00 84.19 153 VAL A O 1
ATOM 1197 N N . ASN A 1 154 ? 5.138 -10.950 -0.042 1.00 83.31 154 ASN A N 1
ATOM 1198 C CA . ASN A 1 154 ? 3.834 -11.609 -0.038 1.00 83.31 154 ASN A CA 1
ATOM 1199 C C . ASN A 1 154 ? 3.968 -13.121 -0.283 1.00 83.31 154 ASN A C 1
ATOM 1201 O O . ASN A 1 154 ? 3.425 -13.923 0.472 1.00 83.31 154 ASN A O 1
ATOM 1205 N N . ASP A 1 155 ? 4.797 -13.513 -1.250 1.00 81.88 155 ASP A N 1
ATOM 1206 C CA . ASP A 1 155 ? 5.058 -14.914 -1.594 1.00 81.88 155 ASP A CA 1
ATOM 1207 C C . ASP A 1 155 ? 5.751 -15.685 -0.455 1.00 81.88 155 ASP A C 1
ATOM 1209 O O . ASP A 1 155 ? 5.646 -16.905 -0.379 1.00 81.88 155 ASP A O 1
ATOM 1213 N N . THR A 1 156 ? 6.443 -14.996 0.459 1.00 73.12 156 THR A N 1
ATOM 1214 C CA . THR A 1 156 ? 7.026 -15.611 1.669 1.00 73.12 156 THR A CA 1
ATOM 1215 C C . THR A 1 156 ? 6.036 -15.783 2.824 1.00 73.12 156 THR A C 1
ATOM 1217 O O . THR A 1 156 ? 6.343 -16.507 3.774 1.00 73.12 156 THR A O 1
ATOM 1220 N N . LYS A 1 157 ? 4.871 -15.126 2.773 1.00 61.97 157 LYS A N 1
ATOM 1221 C CA . LYS A 1 157 ? 3.805 -15.217 3.786 1.00 61.97 157 LYS A CA 1
ATOM 1222 C C . LYS A 1 157 ? 2.691 -16.206 3.409 1.00 61.97 157 LYS A C 1
ATOM 1224 O O . LYS A 1 157 ? 1.927 -16.582 4.297 1.00 61.97 157 LYS A O 1
ATOM 1229 N N . ALA A 1 158 ? 2.601 -16.594 2.134 1.00 54.66 158 ALA A N 1
ATOM 1230 C CA . ALA A 1 158 ? 1.650 -17.572 1.591 1.00 54.66 158 ALA A CA 1
ATOM 1231 C C . ALA A 1 158 ? 2.089 -19.030 1.829 1.00 54.66 158 ALA A C 1
ATOM 1233 O O . ALA A 1 158 ? 1.188 -19.880 2.027 1.00 54.66 158 ALA A O 1
#

pLDDT: mean 76.86, std 17.37, range [42.25, 95.75]

Sequence (158 aa):
MLLVGGLAAIANPLLGAGIAAKAVLPSVTGLLNKYGLRASADKFSQYQLEKEIKTAQNNIIQEFEAANTLQVINPILQELELTLRTTEAEHDPLTSFNLGECSIPELGDETWRELTDVAICHVYKDVYDDESLHEQAHLTTKNLRWLKLIFDVNDTKA

Foldseek 3Di:
DVVVLVVVCVVPVVVSVVVVVVVPDDDPVPPPPDDPPCPPVVVVVVVVVVVVVVVVVVVVVVVVVVDDDDDDDQQQVVQLVCQQPDDVVVDQCVPDPRSLPDDDVVVVDCVVSLVVLVVLCVVCVVCLVDPVNCVVVSPDPSNSVVNVVSVVVNVVVD

Organism: NCBI:txid187330